Protein 3F2E (pdb70)

Secondary structure (DSSP, 8-state):
-HHHHHHHHHHHHHHT--GGGHHHHHHHHHHHHHHHHHH-SSHHHHHHHHHHHHHHHHHH---HHHHHHHHHHHHSSTT----

B-factor: mean 20.54, std 8.14, range [11.22, 55.39]

Organism: NCBI:txid187213

Foldseek 3Di:
DVVLLVLLVVLCVVVVDDDPVSVLSSVLSVQLLVLCVVPPFDPVSLVSLVVSLVCSCVPPVDDLVSQLSSCCSRQVGSSRGHD

Radius of gyration: 11.63 Å; Cα contacts (8 Å, |Δi|>4): 98; chains: 1; bounding box: 21×34×25 Å

Solvent-accessible surface area: 4707 Å² total; per-residue (Å²): 75,123,55,19,38,123,61,0,28,44,3,0,87,134,99,61,32,108,42,126,88,69,71,35,11,47,27,0,0,75,85,0,17,130,12,45,126,202,88,29,34,24,114,59,0,45,107,79,0,76,39,16,22,62,136,17,67,98,51,97,132,3,65,73,80,0,0,52,24,0,0,60,68,24,19,63,15,63,81,0,154,40,128

Sequence (83 aa):
FTAVAEQVSSAVLSSQQYGITGPNRAIYQGFGLKVARALNRLGGGPALVNMINGLKAYYISAFNANPTVLDAVTDIITGSSPTGYVS

Structure (mmCIF, N/CA/C/O backbone):
data_3F2E
#
_entry.id   3F2E
#
_cell.length_a   54.410
_cell.length_b   54.410
_cell.length_c   77.790
_cell.angle_alpha   9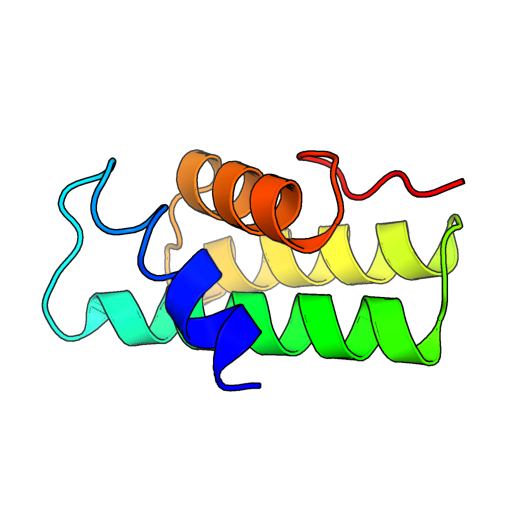0.00
_cell.angle_beta   90.00
_cell.angle_gamma   90.00
#
_symmetry.space_group_name_H-M   'P 43 21 2'
#
loop_
_entity.id
_entity.type
_entity.pdbx_description
1 polymer 'SIRV coat protein'
2 non-polymer 'CITRIC ACID'
3 water water
#
loop_
_atom_site.group_PDB
_atom_site.id
_atom_site.type_symbol
_atom_site.label_atom_id
_atom_site.label_alt_id
_atom_site.label_comp_id
_atom_site.label_asym_id
_atom_site.label_entity_id
_atom_site.label_seq_id
_atom_site.pdbx_PDB_ins_code
_atom_site.Cartn_x
_atom_site.Cartn_y
_atom_site.Cartn_z
_atom_site.occupancy
_atom_site.B_iso_or_equiv
_atom_site.auth_seq_id
_atom_site.auth_comp_id
_atom_site.auth_asym_id
_atom_site.auth_at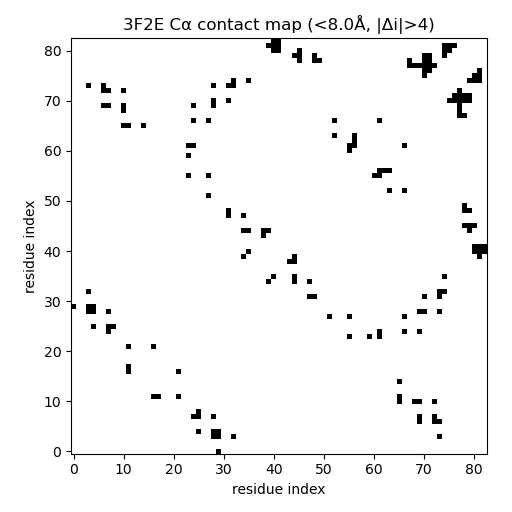om_id
_atom_site.pdbx_PDB_model_num
ATOM 1 N N . PHE A 1 8 ? 31.039 21.333 35.666 1.00 45.96 52 PHE A N 1
ATOM 2 C CA . PHE A 1 8 ? 31.341 20.244 34.756 1.00 42.69 52 PHE A CA 1
ATOM 3 C C . PHE A 1 8 ? 30.725 18.940 35.218 1.00 48.36 52 PHE A C 1
ATOM 4 O O . PHE A 1 8 ? 29.833 18.389 34.564 1.00 31.35 52 PHE A O 1
ATOM 5 N N . THR A 1 9 ? 31.207 18.433 36.348 1.00 38.08 53 THR A N 1
ATOM 6 C CA . THR A 1 9 ? 30.611 17.245 36.937 1.00 34.74 53 THR A CA 1
ATOM 7 C C . THR A 1 9 ? 29.221 17.593 37.446 1.00 33.80 53 THR A C 1
ATOM 8 O O . THR A 1 9 ? 28.301 16.770 37.360 1.00 23.57 53 THR A O 1
ATOM 12 N N . ALA A 1 10 ? 29.069 18.815 37.963 1.00 29.04 54 ALA A N 1
ATOM 13 C CA . ALA A 1 10 ? 27.764 19.274 38.428 1.00 20.72 54 ALA A CA 1
ATOM 14 C C . ALA A 1 10 ? 26.781 19.383 37.268 1.00 16.25 54 ALA A C 1
ATOM 15 O O . ALA A 1 10 ? 25.626 18.982 37.402 1.00 16.99 54 ALA A O 1
ATOM 17 N N . VAL A 1 11 ? 27.238 19.920 36.137 1.00 16.87 55 VAL A N 1
ATOM 18 C CA . VAL A 1 11 ? 26.363 20.044 34.970 1.00 16.86 55 VAL A CA 1
ATOM 19 C C . VAL A 1 11 ? 25.873 18.673 34.510 1.00 15.50 55 VAL A C 1
ATOM 20 O O . VAL A 1 11 ? 24.687 18.494 34.209 1.00 16.94 55 VAL A O 1
ATOM 24 N N . ALA A 1 12 ? 26.775 17.697 34.476 1.00 16.80 56 ALA A N 1
ATOM 25 C CA . ALA A 1 12 ? 26.391 16.342 34.088 1.00 16.87 56 ALA A CA 1
ATOM 26 C C . ALA A 1 12 ? 25.337 15.742 35.038 1.00 16.96 56 ALA A C 1
ATOM 27 O O . ALA A 1 12 ? 24.410 15.062 34.586 1.00 15.51 56 ALA A O 1
ATOM 29 N N . GLU A 1 13 ? 25.469 16.000 36.341 1.00 16.54 57 GLU A N 1
ATOM 30 C CA . GLU A 1 13 ? 24.479 15.521 37.314 1.00 15.44 57 GLU A CA 1
ATOM 31 C C . GLU A 1 13 ? 23.126 16.207 37.121 1.00 14.77 57 GLU A C 1
ATOM 32 O O . GLU A 1 13 ? 22.070 15.581 37.250 1.00 16.47 57 GLU A O 1
ATOM 38 N N . GLN A 1 14 ? 23.171 17.496 36.797 1.00 14.46 58 GLN A N 1
ATOM 39 C CA . GLN A 1 14 ? 21.963 18.275 36.566 1.00 14.07 58 GLN A CA 1
ATOM 40 C C . GLN A 1 14 ? 21.225 17.774 35.322 1.00 16.13 58 GLN A C 1
ATOM 41 O O . GLN A 1 14 ? 20.014 17.545 35.353 1.00 14.93 58 GLN A O 1
ATOM 47 N N . VAL A 1 15 ? 21.960 17.575 34.235 1.00 14.45 59 VAL A N 1
ATOM 48 C CA . VAL A 1 15 ? 21.358 16.995 33.037 1.00 12.90 59 VAL A CA 1
ATOM 49 C C . VAL A 1 15 ? 20.790 15.602 33.329 1.00 15.33 59 VAL A C 1
ATOM 50 O O . VAL A 1 15 ? 19.681 15.268 32.901 1.00 14.53 59 VAL A O 1
ATOM 54 N N A SER A 1 16 ? 21.546 14.788 34.061 0.62 14.46 60 SER A N 1
ATOM 55 N N B SER A 1 16 ? 21.546 14.797 34.070 0.38 14.48 60 SER A N 1
ATOM 56 C CA A SER A 1 16 ? 21.086 13.438 34.382 0.62 16.13 60 SER A CA 1
ATOM 57 C CA B SER A 1 16 ? 21.105 13.445 34.404 0.38 16.13 60 SER A CA 1
ATOM 58 C C A SER A 1 16 ? 19.761 13.427 35.151 0.62 14.92 60 SER A C 1
ATOM 59 C C B SER A 1 16 ? 19.761 13.442 35.134 0.38 14.93 60 SER A C 1
ATOM 60 O O A SER A 1 16 ? 18.926 12.543 34.942 0.62 13.99 60 SER A O 1
ATOM 61 O O B SER A 1 16 ? 18.915 12.582 34.883 0.38 14.04 60 SER A O 1
ATOM 66 N N . ALA A 1 17 ? 19.568 14.400 36.036 1.00 14.65 61 ALA A N 1
ATOM 67 C CA . ALA A 1 17 ? 18.306 14.500 36.781 1.00 15.18 61 ALA A CA 1
ATOM 68 C C . ALA A 1 17 ? 17.130 14.672 35.819 1.00 15.88 61 ALA A C 1
ATOM 69 O O . ALA A 1 17 ? 16.085 14.035 35.977 1.00 15.55 61 ALA A O 1
ATOM 71 N N . VAL A 1 18 ? 17.306 15.526 34.811 1.00 14.50 62 VAL A N 1
ATOM 72 C CA . VAL A 1 18 ? 16.264 15.716 33.800 1.00 12.00 62 VAL A CA 1
ATOM 73 C C . VAL A 1 18 ? 16.059 14.455 32.950 1.00 13.46 62 VAL A C 1
ATOM 74 O O . VAL A 1 18 ? 14.923 14.059 32.667 1.00 14.20 62 VAL A O 1
ATOM 78 N N . LEU A 1 19 ? 17.155 13.818 32.540 1.00 13.73 63 LEU A N 1
ATOM 79 C CA . LEU A 1 19 ? 17.047 12.609 31.735 1.00 13.17 63 LEU A CA 1
ATOM 80 C C . LEU A 1 19 ? 16.284 11.509 32.486 1.00 14.17 63 LEU A C 1
ATOM 81 O O . LEU A 1 19 ? 15.527 10.741 31.882 1.00 15.44 63 LEU A O 1
ATOM 86 N N A SER A 1 20 ? 16.463 11.459 33.80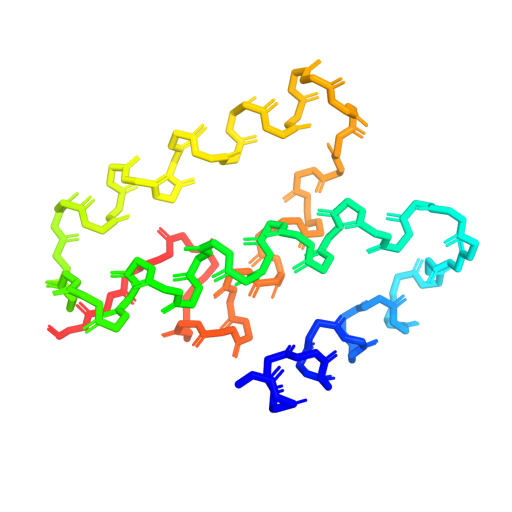3 0.52 14.00 64 SER A N 1
ATOM 87 N N B SER A 1 20 ? 16.482 11.438 33.799 0.48 14.01 64 SER A N 1
ATOM 88 C CA A SER A 1 20 ? 15.742 10.499 34.637 0.52 15.86 64 SER A CA 1
ATOM 89 C CA B SER A 1 20 ? 15.789 10.446 34.619 0.48 15.86 64 SER A CA 1
ATOM 90 C C A SER A 1 20 ? 14.234 10.743 34.604 0.52 15.01 64 SER A C 1
ATOM 91 C C B SER A 1 20 ? 14.282 10.694 34.620 0.48 15.03 64 SER A C 1
ATOM 92 O O A SER A 1 20 ? 13.445 9.806 34.458 0.52 15.00 64 SER A O 1
ATOM 93 O O B SER A 1 20 ? 13.484 9.758 34.539 0.48 15.02 64 SER A O 1
ATOM 98 N N A GLN A 1 21 ? 13.838 12.004 34.748 0.52 13.65 65 GLN A N 1
ATOM 99 N N B GLN A 1 21 ? 13.902 11.963 34.716 0.48 13.68 65 GLN A N 1
ATOM 100 C CA A GLN A 1 21 ? 12.428 12.374 34.698 0.52 14.86 65 GLN A CA 1
ATOM 101 C CA B GLN A 1 21 ? 12.499 12.361 34.693 0.48 14.91 65 GLN A CA 1
ATOM 102 C C A GLN A 1 21 ? 11.777 11.917 33.393 0.52 14.08 65 GLN A C 1
ATOM 103 C C B GLN A 1 21 ? 11.803 11.916 33.408 0.48 14.07 65 GLN A C 1
ATOM 104 O O A GLN A 1 21 ? 10.615 11.507 33.383 0.52 14.96 65 GLN A O 1
ATOM 105 O O B GLN A 1 21 ? 10.635 11.519 33.427 0.48 14.96 65 GLN A O 1
ATOM 116 N N . TYR A 1 22 ? 12.529 11.988 32.297 1.00 13.84 66 TYR A N 1
ATOM 117 C CA . TYR A 1 22 ? 11.976 11.681 30.978 1.00 13.90 66 TYR A CA 1
ATOM 118 C C . TYR A 1 22 ? 12.267 10.262 30.492 1.00 13.29 66 TYR A C 1
ATOM 119 O O . TYR A 1 22 ? 11.827 9.864 29.406 1.00 13.45 66 TYR A O 1
ATOM 128 N N . GLY A 1 23 ? 12.984 9.489 31.301 1.00 16.01 67 GLY A N 1
ATOM 129 C CA . GLY A 1 23 ? 13.260 8.102 30.954 1.00 15.23 67 GLY A CA 1
ATOM 130 C C . GLY A 1 23 ? 14.230 7.934 29.793 1.00 15.38 67 GLY A C 1
ATOM 131 O O . GLY A 1 23 ? 14.177 6.944 29.063 1.00 18.25 67 GLY A O 1
ATOM 132 N N . ILE A 1 24 ? 15.132 8.892 29.628 1.00 16.00 68 ILE A N 1
ATOM 133 C CA . ILE A 1 24 ? 16.067 8.861 28.502 1.00 19.29 68 ILE A CA 1
ATOM 134 C C . ILE A 1 24 ? 17.365 8.139 28.873 1.00 16.89 68 ILE A C 1
ATOM 135 O O . ILE A 1 24 ? 18.072 8.550 29.795 1.00 17.76 68 ILE A O 1
ATOM 140 N N . THR A 1 25 ? 17.643 7.035 28.176 1.00 21.30 69 THR A N 1
ATOM 141 C CA . THR A 1 25 ? 18.901 6.304 28.341 1.00 19.30 69 THR A CA 1
ATOM 142 C C . THR A 1 25 ? 19.488 5.974 26.970 1.00 18.86 69 THR A C 1
ATOM 143 O O . THR A 1 25 ? 18.905 6.303 25.936 1.00 21.87 69 THR A O 1
ATOM 147 N N . GLY A 1 26 ? 20.650 5.332 26.961 1.00 21.46 70 GLY A N 1
ATOM 148 C CA . GLY A 1 26 ? 21.284 4.965 25.709 1.00 22.44 70 GLY A CA 1
ATOM 149 C C . GLY A 1 26 ? 22.003 6.128 25.052 1.00 23.42 70 GLY A C 1
ATOM 150 O O . GLY A 1 26 ? 22.290 7.133 25.702 1.00 22.19 70 GLY A O 1
ATOM 151 N N . PRO A 1 27 ? 22.310 5.991 23.754 1.00 26.98 71 PRO A N 1
ATOM 152 C CA . PRO A 1 27 ? 23.081 6.981 22.992 1.00 30.03 71 PRO A CA 1
ATOM 153 C C . PRO A 1 27 ? 22.471 8.380 22.999 1.00 25.61 71 PRO A C 1
ATOM 154 O O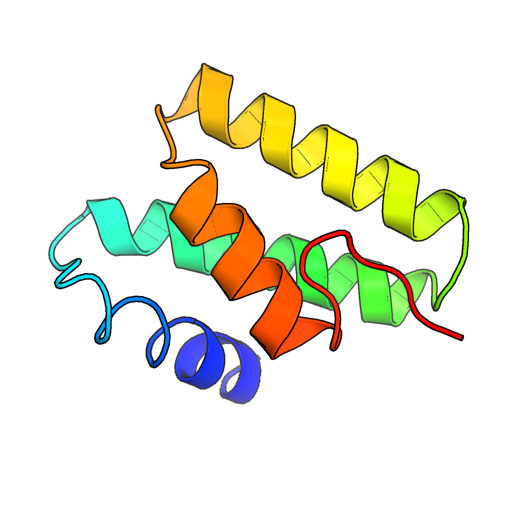 . PRO A 1 27 ? 23.212 9.358 22.914 1.00 24.96 71 PRO A O 1
ATOM 158 N N . ASN A 1 28 ? 21.149 8.475 23.095 1.00 24.06 72 ASN A N 1
ATOM 159 C CA . ASN A 1 28 ? 20.488 9.776 23.052 1.00 23.64 72 ASN A CA 1
ATOM 160 C C . ASN A 1 28 ? 20.842 10.678 24.237 1.00 16.75 72 ASN A C 1
ATOM 161 O O . ASN A 1 28 ? 20.685 11.899 24.162 1.00 20.50 72 ASN A O 1
ATOM 166 N N . ARG A 1 29 ? 21.324 10.091 25.329 1.00 15.82 73 ARG A N 1
ATOM 167 C CA . ARG A 1 29 ? 21.711 10.901 26.486 1.00 16.34 73 ARG A CA 1
ATOM 168 C C . ARG A 1 29 ? 22.776 11.921 26.097 1.00 18.90 73 ARG A C 1
ATOM 169 O O . ARG A 1 29 ? 22.801 13.042 26.620 1.00 17.91 73 ARG A O 1
ATOM 177 N N . ALA A 1 30 ? 23.657 11.514 25.185 1.00 18.90 74 ALA A N 1
ATOM 178 C CA . ALA A 1 30 ? 24.790 12.337 24.777 1.00 20.59 74 ALA A CA 1
ATOM 179 C C . ALA A 1 30 ? 24.357 13.651 24.145 1.00 17.68 74 ALA A C 1
ATOM 180 O O . ALA A 1 30 ? 25.042 14.665 24.295 1.00 19.61 74 ALA A O 1
ATOM 182 N N . ILE A 1 31 ? 23.230 13.631 23.438 1.00 18.96 75 ILE A N 1
ATOM 183 C CA . ILE A 1 31 ? 22.667 14.842 22.836 1.00 21.93 75 ILE A CA 1
ATOM 184 C C . ILE A 1 31 ? 22.435 15.902 23.913 1.00 19.41 75 ILE A C 1
ATOM 185 O O . ILE A 1 31 ? 22.821 17.069 23.774 1.00 16.52 75 ILE A O 1
ATOM 190 N N . TYR A 1 32 ? 21.805 15.480 25.002 1.00 16.14 76 TYR A N 1
ATOM 191 C CA . TYR A 1 32 ? 21.404 16.414 26.043 1.00 14.74 76 TYR A CA 1
ATOM 192 C C . TYR A 1 32 ? 22.568 16.829 26.948 1.00 15.91 76 TYR A C 1
ATOM 193 O O . TYR A 1 32 ? 22.620 17.970 27.411 1.00 16.62 76 TYR A O 1
ATOM 202 N N . GLN A 1 33 ? 23.505 15.914 27.187 0.93 14.34 77 GLN A N 1
ATOM 203 C CA . GLN A 1 33 ? 24.710 16.255 27.934 0.91 14.32 77 GLN A CA 1
ATOM 204 C C . GLN A 1 33 ? 25.529 17.299 27.168 0.84 12.20 77 GLN A C 1
ATOM 205 O O . GLN A 1 33 ? 26.053 18.239 27.764 1.00 17.16 77 GLN A O 1
ATOM 211 N N . GLY A 1 34 ? 25.618 17.135 25.850 1.00 15.27 78 GLY A N 1
ATOM 212 C CA . GLY A 1 34 ? 26.335 18.090 25.013 1.00 17.38 78 GLY A CA 1
ATOM 213 C C . GLY A 1 34 ? 25.683 19.464 24.990 1.00 16.20 78 GLY A C 1
ATOM 214 O O . GLY A 1 34 ? 26.352 20.491 25.166 1.00 16.24 78 GLY A O 1
ATOM 215 N N . PHE A 1 35 ? 24.373 19.484 24.770 1.00 14.22 79 PHE A N 1
ATOM 216 C CA . PHE A 1 35 ? 23.595 20.718 24.832 1.00 14.09 79 PHE A CA 1
ATOM 217 C C . PHE A 1 35 ? 23.787 21.404 26.183 1.00 14.79 79 PHE A C 1
ATOM 218 O O . PHE A 1 35 ? 24.056 22.602 26.252 1.00 14.09 79 PHE A O 1
ATOM 226 N N . GLY A 1 36 ? 23.649 20.639 27.263 1.00 14.16 80 GLY A N 1
ATOM 227 C CA . GLY A 1 36 ? 23.782 21.196 28.600 1.00 16.22 80 GLY A CA 1
ATOM 228 C C . GLY A 1 36 ? 25.136 21.839 28.861 1.00 16.88 80 GLY A C 1
ATOM 229 O O . GLY A 1 36 ? 25.215 22.922 29.442 1.00 17.68 80 GLY A O 1
ATOM 230 N N . LEU A 1 37 ? 26.206 21.174 28.435 1.00 14.54 81 LEU A N 1
ATOM 231 C CA . LEU A 1 37 ? 27.554 21.721 28.603 1.00 15.16 81 LEU A CA 1
ATOM 232 C C . LEU A 1 37 ? 27.715 23.048 27.854 1.00 17.27 81 LEU A C 1
ATOM 233 O O . LEU A 1 37 ? 28.320 24.002 28.368 1.00 16.92 81 LEU A O 1
ATOM 238 N N . LYS A 1 38 ? 27.168 23.113 26.645 1.00 14.96 82 LYS A N 1
ATOM 239 C CA . LYS A 1 38 ? 27.238 24.351 25.865 1.00 13.47 82 LYS A CA 1
ATOM 240 C C . LYS A 1 38 ? 26.449 25.487 26.527 1.00 14.13 82 LYS A C 1
ATOM 241 O O . LYS A 1 38 ? 26.892 26.640 26.541 1.00 15.65 82 LYS A O 1
ATOM 247 N N . VAL A 1 39 ? 25.282 25.168 27.083 1.00 14.17 83 VAL A N 1
ATOM 248 C CA . VAL A 1 39 ? 24.503 26.178 27.799 1.00 13.58 83 VAL A CA 1
ATOM 249 C C . VAL A 1 39 ? 25.276 26.676 29.030 1.00 13.62 83 VAL A C 1
ATOM 250 O O . VAL A 1 39 ? 25.363 27.882 29.278 1.00 16.21 83 VAL A O 1
ATOM 254 N N . ALA A 1 40 ? 25.857 25.749 29.788 1.00 13.70 84 ALA A N 1
ATOM 255 C CA . ALA A 1 40 ? 26.619 26.118 30.984 1.00 16.60 84 ALA A CA 1
ATOM 256 C C . ALA A 1 40 ? 27.818 27.012 30.650 1.00 16.96 84 ALA A C 1
ATOM 257 O O . ALA A 1 40 ? 28.060 28.015 31.330 1.00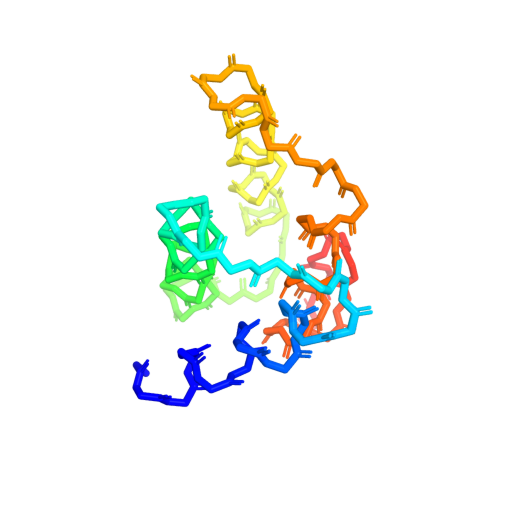 16.61 84 ALA A O 1
ATOM 259 N N . ARG A 1 41 ? 28.558 26.651 29.604 1.00 16.94 85 ARG A N 1
ATOM 260 C CA . ARG A 1 41 ? 29.704 27.454 29.170 1.00 14.81 85 ARG A CA 1
ATOM 261 C C . ARG A 1 41 ? 29.286 28.858 28.737 1.00 19.22 85 ARG A C 1
ATOM 262 O O . ARG A 1 41 ? 29.966 29.842 29.046 1.00 17.99 85 ARG A O 1
ATOM 270 N N . ALA A 1 42 ? 28.172 28.945 28.012 1.00 17.21 86 ALA A N 1
ATOM 271 C CA . ALA A 1 42 ? 27.640 30.236 27.587 1.00 13.18 86 ALA A CA 1
ATOM 272 C C . ALA A 1 42 ? 27.251 31.098 28.788 1.00 18.00 86 ALA A C 1
ATOM 273 O O . ALA A 1 42 ? 27.555 32.291 28.831 1.00 16.64 86 ALA A O 1
ATOM 275 N N . LEU A 1 43 ? 26.566 30.498 29.759 1.00 15.02 87 LEU A N 1
ATOM 276 C CA . LEU A 1 43 ? 26.178 31.222 30.968 1.00 14.55 87 LEU A CA 1
ATOM 277 C C . LEU A 1 43 ? 27.411 31.751 31.709 1.00 16.15 87 LEU A C 1
ATOM 278 O O . LEU A 1 43 ? 27.447 32.909 32.146 1.00 17.30 87 LEU A O 1
ATOM 283 N N . ASN A 1 44 ? 28.423 30.900 31.836 1.00 17.26 88 ASN A N 1
ATOM 284 C CA . ASN A 1 44 ? 29.647 31.278 32.536 1.00 20.21 88 ASN A CA 1
ATOM 285 C C . ASN A 1 44 ? 30.363 32.436 31.860 1.00 22.68 88 ASN A C 1
ATOM 286 O O . ASN A 1 44 ? 30.852 33.354 32.528 1.00 25.12 88 ASN A O 1
ATOM 291 N N . ARG A 1 45 ? 30.422 32.392 30.533 1.00 17.37 89 ARG A N 1
ATOM 292 C CA . ARG A 1 45 ? 31.143 33.408 29.774 1.00 21.12 89 ARG A CA 1
ATOM 293 C C . ARG A 1 45 ? 30.352 34.707 29.625 1.00 26.13 89 ARG A C 1
ATOM 294 O O . ARG A 1 45 ? 30.904 35.793 29.813 1.00 27.61 89 ARG A O 1
ATOM 302 N N . LEU A 1 46 ? 29.063 34.595 29.300 1.00 17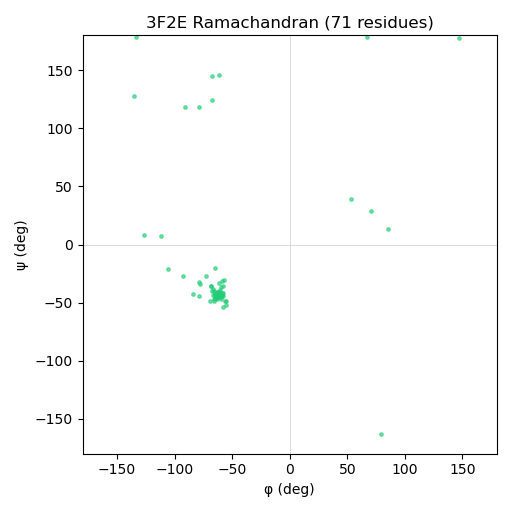.44 90 LEU A N 1
ATOM 303 C CA . LEU A 1 46 ? 28.256 35.764 28.938 1.00 18.15 90 LEU A CA 1
ATOM 304 C C . LEU A 1 46 ? 27.495 36.406 30.096 1.00 19.02 90 LEU A C 1
ATOM 305 O O . LEU A 1 46 ? 27.190 37.604 30.057 1.00 22.91 90 LEU A O 1
ATOM 310 N N . GLY A 1 47 ? 27.165 35.616 31.111 1.00 18.28 91 GLY A N 1
ATOM 311 C CA . GLY A 1 47 ? 26.286 36.097 32.162 1.00 18.12 91 GLY A CA 1
ATOM 312 C C . GLY A 1 47 ? 24.891 36.319 31.602 1.00 20.29 91 GLY A C 1
ATOM 313 O O . GLY A 1 47 ? 24.651 36.115 30.409 1.00 20.71 91 GLY A O 1
ATOM 314 N N . GLY A 1 48 ? 23.965 36.738 32.456 1.00 23.40 92 GLY A N 1
ATOM 315 C CA . GLY A 1 48 ? 22.593 36.957 32.029 1.00 20.23 92 GLY A CA 1
ATOM 316 C C . GLY A 1 48 ? 22.410 38.119 31.068 1.00 22.62 92 GLY A C 1
ATOM 317 O O . GLY A 1 48 ? 23.085 39.148 31.176 1.00 25.35 92 GLY A O 1
ATOM 318 N N . GLY A 1 49 ? 21.481 37.963 30.131 1.00 16.59 93 GLY A N 1
ATOM 319 C CA . GLY A 1 49 ? 21.168 39.026 29.193 1.00 17.04 93 GLY A CA 1
ATOM 320 C C . GLY A 1 49 ? 20.758 38.523 27.823 1.00 15.19 93 GLY A C 1
ATOM 321 O O . GLY A 1 49 ? 20.747 37.312 27.576 1.00 15.83 93 GLY A O 1
ATOM 322 N N . PRO A 1 50 ? 20.412 39.450 26.919 1.00 15.50 94 PRO A N 1
ATOM 323 C CA . PRO A 1 50 ? 19.980 39.060 25.572 1.00 13.85 94 PRO A CA 1
ATOM 324 C C . PRO A 1 50 ? 21.028 38.247 24.790 1.00 14.88 94 PRO A C 1
ATOM 325 O O . PRO A 1 50 ? 20.642 37.409 23.971 1.00 14.44 94 PRO A O 1
ATOM 329 N N . ALA A 1 51 ? 22.319 38.477 25.021 1.00 14.63 95 ALA A N 1
ATOM 330 C CA . ALA A 1 51 ? 23.328 37.674 24.320 1.00 17.31 95 ALA A CA 1
ATOM 331 C C . ALA A 1 51 ? 23.214 36.186 24.687 1.00 13.51 95 ALA A C 1
ATOM 332 O O . ALA A 1 51 ? 23.245 35.314 23.818 1.00 13.86 95 ALA A O 1
ATOM 334 N N . LEU A 1 52 ? 23.065 35.902 25.975 1.00 14.21 96 LEU A N 1
ATOM 335 C CA . LEU A 1 52 ? 22.900 34.524 26.431 1.00 11.39 96 LEU A CA 1
ATOM 336 C C . LEU A 1 52 ? 21.620 33.919 25.849 1.00 13.48 96 LEU A C 1
ATOM 337 O O . LEU A 1 52 ? 21.619 32.772 25.407 1.00 13.14 96 LEU A O 1
ATOM 342 N N . VAL A 1 53 ? 20.533 34.692 25.853 1.00 12.52 97 VAL A N 1
ATOM 343 C CA . VAL A 1 53 ? 19.264 34.230 25.279 1.00 12.99 97 VAL A CA 1
ATOM 344 C C . VAL A 1 53 ? 19.394 33.930 23.777 1.00 13.80 97 VAL A C 1
ATOM 345 O O . VAL A 1 53 ? 18.848 32.938 23.291 1.00 13.24 97 VAL A O 1
ATOM 349 N N . ASN A 1 54 ? 20.123 34.778 23.046 1.00 12.19 98 ASN A N 1
ATOM 350 C CA . ASN A 1 54 ? 20.446 34.488 21.646 1.00 13.58 98 ASN A CA 1
ATOM 351 C C . ASN A 1 54 ? 21.131 33.127 21.515 1.00 12.04 98 ASN A C 1
ATOM 352 O O . ASN A 1 54 ? 20.723 32.285 20.709 1.00 12.91 98 ASN A O 1
ATOM 357 N N . MET A 1 55 ? 22.179 32.924 22.306 1.00 13.16 99 MET A N 1
ATOM 358 C CA . MET A 1 55 ? 22.953 31.687 22.253 1.00 12.01 99 MET A CA 1
ATOM 359 C C . MET A 1 55 ? 22.077 30.473 22.555 1.00 12.73 99 MET A C 1
ATOM 360 O O . MET A 1 55 ? 22.121 29.475 21.836 1.00 13.54 99 MET A O 1
ATOM 365 N N . ILE A 1 56 ? 21.279 30.560 23.615 1.00 12.41 100 ILE A N 1
ATOM 366 C CA . ILE A 1 56 ? 20.421 29.442 23.993 1.00 14.55 100 ILE A CA 1
ATOM 367 C C . ILE A 1 56 ? 19.358 2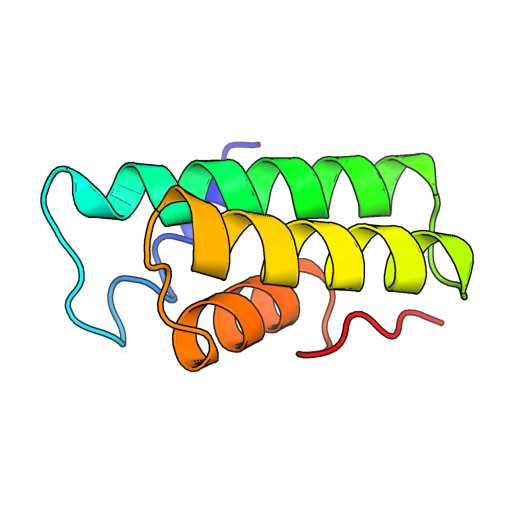9.152 22.930 1.00 15.38 100 ILE A C 1
ATOM 368 O O . ILE A 1 56 ? 19.159 27.995 22.543 1.00 13.31 100 ILE A O 1
ATOM 373 N N . ASN A 1 57 ? 18.696 30.197 22.437 1.00 12.65 101 ASN A N 1
ATOM 374 C CA . ASN A 1 57 ? 17.713 30.029 21.371 1.00 12.90 101 ASN A CA 1
ATOM 375 C C . ASN A 1 57 ? 18.328 29.372 20.125 1.00 13.60 101 ASN A C 1
ATOM 376 O O . ASN A 1 57 ? 17.713 28.497 19.502 1.00 13.78 101 ASN A O 1
ATOM 381 N N . GLY A 1 58 ? 19.538 29.796 19.766 1.00 12.55 102 GLY A N 1
ATOM 382 C CA . GLY A 1 58 ? 20.243 29.225 18.622 1.00 12.52 102 GLY A CA 1
ATOM 383 C C . GLY A 1 58 ? 20.570 27.753 18.824 1.00 13.67 102 GLY A C 1
ATOM 384 O O . GLY A 1 58 ? 20.342 26.930 17.931 1.00 15.35 102 GLY A O 1
ATOM 385 N N . LEU A 1 59 ? 21.091 27.419 20.003 1.00 11.79 103 LEU A N 1
ATOM 386 C CA . LEU A 1 59 ? 21.438 26.032 20.319 1.00 11.47 103 LEU A CA 1
ATOM 387 C C . LEU A 1 59 ? 20.196 25.141 20.290 1.00 14.59 103 LEU A C 1
ATOM 388 O O . LEU A 1 59 ? 20.245 24.021 19.781 1.00 12.88 103 LEU A O 1
ATOM 393 N N . LYS A 1 60 ? 19.086 25.632 20.846 1.00 13.44 104 LYS A N 1
ATOM 394 C CA . LYS A 1 60 ? 17.837 24.859 20.846 1.00 11.22 104 LYS A CA 1
ATOM 395 C C . LYS A 1 60 ? 17.431 24.511 19.418 1.00 14.06 104 LYS A C 1
ATOM 396 O O . LYS A 1 60 ? 17.207 23.343 19.082 1.00 14.25 104 LYS A O 1
ATOM 402 N N . ALA A 1 61 ? 17.349 25.535 18.572 1.00 13.14 105 ALA A N 1
ATOM 403 C CA . ALA A 1 61 ? 16.966 25.331 17.184 1.00 14.96 105 ALA A CA 1
ATOM 404 C C . ALA A 1 61 ? 17.920 24.359 16.475 1.00 13.94 105 ALA A C 1
ATOM 405 O O . ALA A 1 61 ? 17.474 23.466 15.752 1.00 15.60 105 ALA A O 1
ATOM 407 N N . TYR A 1 62 ? 19.224 24.530 16.688 1.00 14.54 106 TYR A N 1
ATOM 408 C CA . TYR A 1 62 ? 20.209 23.653 16.061 1.00 14.10 106 TYR A CA 1
ATOM 409 C C . TYR A 1 62 ? 20.078 22.195 16.512 1.00 16.33 106 TYR A C 1
ATOM 410 O O . TYR A 1 62 ? 20.129 21.281 15.687 1.00 16.83 106 TYR A O 1
ATOM 419 N N . TYR A 1 63 ? 19.914 21.980 17.816 1.00 13.46 107 TYR A N 1
ATOM 420 C CA . TYR A 1 63 ? 19.844 20.619 18.342 1.00 14.10 107 TYR A CA 1
ATOM 421 C C . TYR A 1 63 ? 18.559 19.915 17.899 1.00 18.50 107 TYR A C 1
ATOM 422 O O . TYR A 1 63 ? 18.560 18.713 17.618 1.00 16.25 107 TYR A O 1
ATOM 431 N N . ILE A 1 64 ? 17.471 20.671 17.811 1.00 14.15 108 ILE A N 1
ATOM 432 C CA . ILE A 1 64 ? 16.217 20.131 17.301 1.00 13.71 108 ILE A CA 1
ATOM 433 C C . ILE A 1 64 ? 16.390 19.699 15.845 1.00 17.21 108 ILE A C 1
ATOM 434 O O . ILE A 1 64 ? 15.998 18.593 15.461 1.00 19.60 108 ILE A O 1
ATOM 439 N N . SER A 1 65 ? 17.003 20.563 15.042 1.00 16.26 109 SER A N 1
ATOM 440 C CA . SER A 1 65 ? 17.178 20.284 13.615 1.00 18.72 109 SER A CA 1
ATOM 441 C C . SER A 1 65 ? 18.167 19.155 13.334 1.00 19.51 109 SER A C 1
ATOM 442 O O . SER A 1 65 ? 17.880 18.247 12.547 1.00 23.37 109 SER A O 1
ATOM 445 N N . ALA A 1 66 ? 19.332 19.222 13.968 1.00 15.97 110 ALA A N 1
ATOM 446 C CA . ALA A 1 66 ? 20.433 18.315 13.659 1.00 19.34 110 ALA A CA 1
ATOM 447 C C . ALA A 1 66 ? 20.287 16.932 14.288 1.00 22.94 110 ALA A C 1
ATOM 448 O O . ALA A 1 66 ? 20.736 15.936 13.714 1.00 22.02 110 ALA A O 1
ATOM 450 N N . PHE A 1 67 ? 19.665 16.866 15.461 1.00 17.42 111 PHE A N 1
ATOM 451 C CA . PHE A 1 67 ? 19.634 15.615 16.224 1.00 19.42 111 PHE A CA 1
ATOM 452 C C . PHE A 1 67 ? 18.227 15.177 16.629 1.00 19.99 111 PHE A C 1
ATOM 453 O O . PHE A 1 67 ? 18.067 14.222 17.401 1.00 20.09 111 PHE A O 1
ATOM 461 N N . ASN A 1 68 ? 17.212 15.866 16.118 1.00 16.99 112 ASN A N 1
ATOM 462 C CA . ASN A 1 68 ? 15.834 15.604 16.523 1.00 21.11 112 ASN A CA 1
ATOM 463 C C . ASN A 1 68 ? 15.677 15.653 18.044 1.00 22.81 112 ASN A C 1
ATOM 464 O O . ASN A 1 68 ? 14.955 14.844 18.630 1.00 19.52 112 ASN A O 1
ATOM 469 N N . ALA A 1 69 ? 16.361 16.593 18.685 1.00 17.47 113 ALA A N 1
ATOM 470 C CA . ALA A 1 69 ? 16.223 16.761 20.129 1.00 15.74 113 ALA A CA 1
ATOM 471 C C . ALA A 1 69 ? 14.780 17.113 20.498 1.00 14.14 113 ALA A C 1
ATOM 472 O O . ALA A 1 69 ? 14.081 17.798 19.751 1.00 18.90 113 ALA A O 1
ATOM 474 N N . ASN A 1 70 ? 14.343 16.631 21.656 1.00 14.53 114 ASN A N 1
ATOM 475 C CA . ASN A 1 70 ? 13.005 16.910 22.160 1.00 15.64 114 ASN A CA 1
ATOM 476 C C . ASN A 1 70 ? 12.972 18.314 22.779 1.00 15.84 114 ASN A C 1
ATOM 477 O O . ASN A 1 70 ? 13.690 18.578 23.740 1.00 15.12 114 ASN A O 1
ATOM 482 N N . PRO A 1 71 ? 12.151 19.224 22.225 1.00 15.40 115 PRO A N 1
ATOM 483 C CA . PRO A 1 71 ? 12.143 20.620 22.698 1.00 14.82 115 PRO A CA 1
ATOM 484 C C . PRO A 1 71 ? 11.777 20.753 24.174 1.00 15.38 115 PRO A C 1
ATOM 485 O O . PRO A 1 71 ? 12.315 21.624 24.873 1.00 16.97 115 PRO A O 1
ATOM 489 N N . THR A 1 72 ? 10.864 19.909 24.649 1.00 15.82 116 THR A N 1
ATOM 490 C CA . THR A 1 72 ? 10.454 19.957 26.048 1.00 14.86 116 THR A CA 1
ATOM 491 C C . THR A 1 72 ? 11.631 19.614 26.962 1.00 15.12 116 THR A C 1
ATOM 492 O O . THR A 1 72 ? 11.839 20.255 27.995 1.00 15.52 116 THR A O 1
ATOM 496 N N . VAL A 1 73 ? 12.411 18.612 26.560 1.00 13.69 117 VAL A N 1
ATOM 497 C CA . VAL A 1 73 ? 13.592 18.222 27.320 1.00 15.29 117 VAL A CA 1
ATOM 498 C C . VAL A 1 73 ? 14.669 19.312 27.283 1.00 14.27 117 VAL A C 1
ATOM 499 O O . VAL A 1 73 ? 15.313 19.574 28.294 1.00 14.19 117 VAL A O 1
ATOM 503 N N . LEU A 1 74 ? 14.868 19.946 26.126 1.00 14.38 118 LEU A N 1
ATOM 504 C CA . LEU A 1 74 ? 15.838 21.044 26.052 1.00 12.75 118 LEU A CA 1
ATOM 505 C C . LEU A 1 74 ? 15.458 22.196 26.981 1.00 14.61 118 LEU A C 1
ATOM 506 O O . LEU A 1 74 ? 16.329 22.773 27.630 1.00 14.58 118 LEU A O 1
ATOM 511 N N . ASP A 1 75 ? 14.169 22.531 27.040 1.00 14.58 119 ASP A N 1
ATOM 512 C CA . ASP A 1 75 ? 13.693 23.549 27.981 1.00 13.57 119 ASP A CA 1
ATOM 513 C C . ASP A 1 75 ? 13.992 23.145 29.428 1.00 15.67 119 ASP A C 1
ATOM 514 O O . ASP A 1 75 ? 14.457 23.953 30.231 1.00 14.41 119 ASP A O 1
ATOM 519 N N . ALA A 1 76 ? 13.717 21.886 29.756 1.00 13.58 120 ALA A N 1
ATOM 520 C CA . ALA A 1 76 ? 13.957 21.388 31.112 1.00 14.90 120 ALA A CA 1
ATOM 521 C C . ALA A 1 76 ? 15.439 21.434 31.506 1.00 14.59 120 ALA A C 1
ATOM 522 O O . ALA A 1 76 ? 15.782 21.778 32.641 1.00 15.90 120 ALA A O 1
ATOM 524 N N . VAL A 1 77 ? 16.311 21.078 30.566 1.00 14.58 121 VAL A N 1
ATOM 525 C CA . VAL A 1 77 ? 17.753 21.161 30.779 1.00 14.57 121 VAL A CA 1
ATOM 526 C C . VAL A 1 77 ? 18.203 22.617 30.957 1.00 14.59 121 VAL A C 1
ATOM 527 O O . VAL A 1 77 ? 18.999 22.932 31.843 1.00 15.20 121 VAL A O 1
ATOM 531 N N . THR A 1 78 ? 17.679 23.508 30.119 1.00 13.57 122 THR A N 1
ATOM 532 C CA . THR A 1 78 ? 17.987 24.931 30.247 1.00 15.19 122 THR A CA 1
ATOM 533 C C . THR A 1 78 ? 17.573 25.438 31.631 1.00 16.10 122 THR A C 1
ATOM 534 O O . THR A 1 78 ? 18.304 26.185 32.289 1.00 14.30 122 THR A O 1
ATOM 538 N N . ASP A 1 79 ? 16.405 24.996 32.079 1.00 13.22 123 ASP A N 1
ATOM 539 C CA . ASP A 1 79 ? 15.873 25.420 33.365 1.00 15.12 123 ASP A CA 1
ATOM 540 C C . ASP A 1 79 ? 16.744 24.992 34.551 1.00 16.43 123 ASP A C 1
ATOM 541 O O . ASP A 1 79 ? 16.988 25.779 35.471 1.00 16.21 123 ASP A O 1
ATOM 546 N N . ILE A 1 80 ? 17.203 23.744 34.543 1.00 13.89 124 ILE A N 1
ATOM 547 C CA . ILE A 1 80 ? 17.951 23.236 35.696 1.00 15.71 124 ILE A CA 1
ATOM 548 C C . ILE A 1 80 ? 19.350 23.859 35.758 1.00 18.25 124 ILE A C 1
ATOM 549 O O . ILE A 1 80 ? 19.929 24.014 36.831 1.00 18.92 124 ILE A O 1
ATOM 554 N N . ILE A 1 81 ? 19.874 24.256 34.602 1.00 14.44 125 ILE A N 1
ATOM 555 C CA . ILE A 1 81 ? 21.192 24.881 34.548 1.00 19.35 125 ILE A CA 1
ATOM 556 C C . ILE A 1 81 ? 21.179 26.388 34.840 1.00 17.94 125 ILE A C 1
A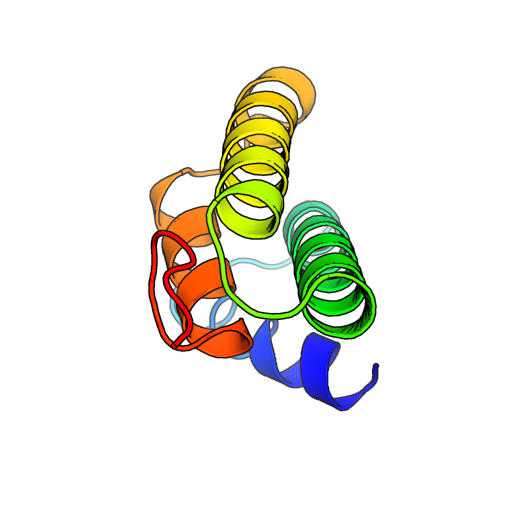TOM 557 O O . ILE A 1 81 ? 22.035 26.885 35.583 1.00 19.88 125 ILE A O 1
ATOM 562 N N . THR A 1 82 ? 20.202 27.105 34.286 1.00 16.80 126 THR A N 1
ATOM 563 C CA . THR A 1 82 ? 20.164 28.570 34.382 1.00 17.73 126 THR A CA 1
ATOM 564 C C . THR A 1 82 ? 19.130 29.139 35.353 1.00 18.80 126 THR A C 1
ATOM 565 O O . THR A 1 82 ? 19.245 30.293 35.772 1.00 18.26 126 THR A O 1
ATOM 569 N N . GLY A 1 83 ? 18.110 28.348 35.682 1.00 17.88 127 GLY A N 1
ATOM 570 C CA . GLY A 1 83 ? 17.013 28.813 36.517 1.00 19.28 127 GLY A CA 1
ATOM 571 C C . GLY A 1 83 ? 15.745 29.184 35.756 1.00 19.79 127 GLY A C 1
ATOM 572 O O . GLY A 1 83 ? 14.705 29.456 36.364 1.00 21.74 127 GLY A O 1
ATOM 573 N N A SER A 1 84 ? 15.826 29.192 34.431 0.25 16.34 128 SER A N 1
ATOM 574 N N B SER A 1 84 ? 15.835 29.203 34.424 0.75 16.25 128 SER A N 1
ATOM 575 C CA A SER A 1 84 ? 14.665 29.488 33.602 0.25 16.96 128 SER A CA 1
ATOM 576 C CA B SER A 1 84 ? 14.709 29.551 33.552 0.75 16.99 128 SER A CA 1
ATOM 577 C C A SER A 1 84 ? 14.700 28.644 32.336 0.25 14.62 128 SER A C 1
ATOM 578 C C B SER A 1 84 ? 14.712 28.641 32.323 0.75 14.46 128 SER A C 1
ATOM 579 O O A SER A 1 84 ? 15.768 28.415 31.771 0.25 16.30 128 SER A O 1
ATOM 580 O O B SER A 1 84 ? 15.775 28.353 31.780 0.75 16.29 128 SER A O 1
ATOM 585 N N . PRO A 1 85 ? 13.528 28.173 31.892 1.00 15.05 129 PRO A N 1
ATOM 586 C CA . PRO A 1 85 ? 13.432 27.286 30.725 1.00 15.56 129 PRO A CA 1
ATOM 587 C C . PRO A 1 85 ? 13.846 27.990 29.444 1.00 18.39 129 PRO A C 1
ATOM 588 O O . PRO A 1 85 ? 14.216 27.329 28.467 1.00 17.55 129 PRO A O 1
ATOM 592 N N . THR A 1 86 ? 13.774 29.320 29.447 1.00 17.05 130 THR A N 1
ATOM 593 C CA . THR A 1 86 ? 14.081 30.096 28.248 1.00 19.58 130 THR A CA 1
ATOM 594 C C . THR A 1 86 ? 15.361 30.913 28.410 1.00 21.99 130 THR A C 1
ATOM 595 O O . THR A 1 86 ? 15.695 31.735 27.551 1.00 23.58 130 THR A O 1
ATOM 599 N N . GLY A 1 87 ? 16.067 30.682 29.518 1.00 20.02 131 GLY A N 1
ATOM 600 C CA . GLY A 1 87 ? 17.392 31.241 29.740 1.00 18.51 131 GLY A CA 1
ATOM 601 C C . GLY A 1 87 ? 17.499 32.646 30.327 1.00 18.95 131 GLY A C 1
ATOM 602 O O . GLY A 1 87 ? 18.578 33.241 30.309 1.00 17.98 131 GLY A O 1
ATOM 603 N N . TYR A 1 88 ? 16.398 33.180 30.849 1.00 17.31 132 TYR A N 1
ATOM 604 C CA . TYR A 1 88 ? 16.455 34.469 31.531 1.00 18.06 132 TYR A CA 1
ATOM 605 C C . TYR A 1 88 ? 17.261 34.365 32.820 1.00 17.22 132 TYR A C 1
ATOM 606 O O . TYR A 1 88 ? 16.964 33.540 33.684 1.00 18.13 132 TYR A O 1
ATOM 615 N N . VAL A 1 89 ? 18.278 35.212 32.935 1.00 15.68 133 VAL A N 1
ATOM 616 C CA . VAL A 1 89 ? 19.096 35.308 34.133 1.00 18.70 133 VAL A CA 1
ATOM 617 C C . VAL A 1 89 ? 19.288 36.788 34.440 1.00 21.73 133 VAL A C 1
ATOM 618 O O . VAL A 1 89 ? 19.676 37.562 33.564 1.00 20.83 133 VAL A O 1
ATOM 622 N N . SER A 1 90 ? 18.985 37.190 35.667 1.00 24.58 134 SER A N 1
ATOM 623 C CA . SER A 1 90 ? 19.161 38.587 36.050 1.00 33.15 134 SER A CA 1
ATOM 624 C C . SER A 1 90 ? 20.642 38.930 36.191 1.00 45.95 134 SER A C 1
ATOM 625 O O . SER A 1 90 ? 21.205 39.648 35.363 1.00 50.66 134 SER A O 1
#

Nearest PDB structures (foldseek):
  3f2e-assembly1_A  TM=1.012E+00  e=7.902E-12  Rudivirus
  6wq0-assembly1_A  TM=9.820E-01  e=8.977E-08  unclassified Rudivirus
  3j9x-assembly1_A  TM=9.455E-01  e=4.977E-07  Sulfolobus islandicus rod-shaped virus 2
  7e96-assembly1_C  TM=4.857E-01  e=3.630E+00  Oligobrachia mashikoi
  4u8u-assembly1_A  TM=5.195E-01  e=9.286E+00  Glossoscolex paulistus

InterPro domains:
  IPR022014 Sulfolobus virus, coat protein, C-terminal [PF12193] (1-90)

CATH classification: 1.20.58.800